Protein AF-A0A7J8LAP7-F1 (afdb_monomer_lite)

Structure (mmCIF, N/CA/C/O backbone):
data_AF-A0A7J8LAP7-F1
#
_entry.id   AF-A0A7J8LAP7-F1
#
loop_
_atom_site.group_PDB
_atom_site.id
_atom_site.type_symbol
_atom_site.label_atom_id
_atom_site.label_alt_id
_atom_site.label_comp_id
_atom_site.label_asym_id
_atom_site.label_entity_id
_atom_site.label_seq_id
_atom_site.pdbx_PDB_ins_code
_atom_site.Cartn_x
_atom_site.Cartn_y
_atom_site.Cartn_z
_atom_site.occupancy
_atom_site.B_iso_or_equiv
_atom_site.auth_seq_id
_atom_site.auth_comp_id
_atom_site.auth_asym_id
_atom_site.auth_atom_id
_atom_site.pdbx_PDB_model_num
ATOM 1 N N . MET A 1 1 ? -11.792 -23.190 8.910 1.00 47.38 1 MET A N 1
ATOM 2 C CA . MET A 1 1 ? -12.221 -22.166 7.937 1.00 47.38 1 MET A CA 1
ATOM 3 C C . MET A 1 1 ? -12.726 -20.986 8.737 1.00 47.38 1 MET A C 1
ATOM 5 O O . MET A 1 1 ? -13.308 -21.218 9.786 1.00 47.38 1 MET A O 1
ATOM 9 N N . VAL A 1 2 ? -12.415 -19.760 8.324 1.00 49.75 2 VAL A N 1
ATOM 10 C CA . VAL A 1 2 ? -13.028 -18.571 8.925 1.00 49.75 2 VAL A CA 1
ATOM 11 C C . VAL A 1 2 ? -14.316 -18.338 8.140 1.00 49.75 2 VAL A C 1
ATOM 13 O O . VAL A 1 2 ? -14.245 -18.096 6.939 1.00 49.75 2 VAL A O 1
ATOM 16 N N . ASP A 1 3 ? -15.471 -18.502 8.782 1.00 61.38 3 ASP A N 1
ATOM 17 C CA . ASP A 1 3 ? -16.779 -18.500 8.102 1.00 61.38 3 ASP A CA 1
ATOM 18 C C . ASP A 1 3 ? -17.207 -17.101 7.615 1.00 61.38 3 ASP A C 1
ATOM 20 O O . ASP A 1 3 ? -18.099 -16.970 6.779 1.00 61.38 3 ASP A O 1
ATOM 24 N N . SER A 1 4 ? -16.548 -16.045 8.101 1.00 79.56 4 SER A N 1
ATOM 25 C CA . SER A 1 4 ? -16.801 -14.655 7.724 1.00 79.56 4 SER A CA 1
ATOM 26 C C . SER A 1 4 ? -15.567 -13.782 7.958 1.00 79.56 4 SER A C 1
ATOM 28 O O . SER A 1 4 ? -14.742 -14.070 8.823 1.00 79.56 4 SER A O 1
ATOM 30 N N . PHE A 1 5 ? -15.442 -12.678 7.221 1.00 85.62 5 PHE A N 1
ATOM 31 C CA . PHE A 1 5 ? -14.396 -11.686 7.487 1.00 85.62 5 PHE A CA 1
ATOM 32 C C . PHE A 1 5 ? -14.530 -11.156 8.940 1.00 85.62 5 PHE A C 1
ATOM 34 O O . PHE A 1 5 ? -15.661 -10.980 9.400 1.00 85.62 5 PHE A O 1
ATOM 41 N N . PRO A 1 6 ? -13.428 -10.969 9.696 1.00 86.81 6 PRO A N 1
ATOM 42 C CA . PRO A 1 6 ? -13.476 -10.864 11.163 1.00 86.81 6 PRO A CA 1
ATOM 43 C C . PRO A 1 6 ? -14.084 -9.565 11.713 1.00 86.81 6 PRO A C 1
ATOM 45 O O . PRO A 1 6 ? -14.375 -9.494 12.906 1.00 86.81 6 PRO A O 1
ATOM 48 N N . TYR A 1 7 ? -14.284 -8.553 10.871 1.00 89.44 7 TYR A N 1
ATOM 49 C CA . TYR A 1 7 ? -14.905 -7.276 11.223 1.00 89.44 7 TYR A CA 1
ATOM 50 C C . TYR A 1 7 ? -15.597 -6.662 10.002 1.00 89.44 7 TYR A C 1
ATOM 52 O O . TYR A 1 7 ? -15.445 -7.137 8.876 1.00 89.44 7 TYR A O 1
ATOM 60 N N . GLU A 1 8 ? -16.367 -5.598 10.207 1.00 89.81 8 GLU A N 1
ATOM 61 C CA . GLU A 1 8 ? -16.953 -4.830 9.110 1.00 89.81 8 GLU A CA 1
ATOM 62 C C . GLU A 1 8 ? -16.098 -3.604 8.796 1.00 89.81 8 GLU A C 1
ATOM 64 O O . GLU A 1 8 ? -15.706 -2.864 9.694 1.00 89.81 8 GLU A O 1
ATOM 69 N N . VAL A 1 9 ? -15.839 -3.376 7.508 1.00 92.12 9 VAL A N 1
ATOM 70 C CA . VAL A 1 9 ? -15.217 -2.134 7.032 1.00 92.12 9 VAL A CA 1
ATOM 71 C C . VAL A 1 9 ? -16.252 -0.994 7.130 1.00 92.12 9 VAL A C 1
ATOM 73 O O . VAL A 1 9 ? -17.426 -1.232 6.787 1.00 92.12 9 VAL A O 1
ATOM 76 N N . PRO A 1 10 ? -15.853 0.215 7.586 1.00 92.56 10 PRO A N 1
ATOM 77 C CA . PRO A 1 10 ? -16.726 1.387 7.669 1.00 92.56 10 PRO A CA 1
ATOM 78 C C . PRO A 1 10 ? -17.479 1.674 6.368 1.00 92.56 10 PRO A C 1
ATOM 80 O O . PRO A 1 10 ? -16.960 1.440 5.277 1.00 92.56 10 PRO A O 1
ATOM 83 N N . GLU A 1 11 ? -18.709 2.182 6.484 1.00 91.12 11 GLU A N 1
ATOM 84 C CA . GLU A 1 11 ? -19.616 2.388 5.345 1.00 91.12 11 GLU A CA 1
ATOM 85 C C . GLU A 1 11 ? -19.013 3.282 4.253 1.00 91.12 11 GLU A C 1
ATOM 87 O O . GLU A 1 11 ? -19.144 2.975 3.069 1.00 91.12 11 GLU A O 1
ATOM 92 N N . GLU A 1 12 ? -18.261 4.303 4.659 1.00 91.06 12 GLU A N 1
ATOM 93 C CA . GLU A 1 12 ? -17.531 5.229 3.788 1.00 91.06 12 GLU A CA 1
ATOM 94 C C . GLU A 1 12 ? -16.509 4.556 2.852 1.00 91.06 12 GLU A C 1
ATOM 96 O O . GLU A 1 12 ? -16.262 5.074 1.765 1.00 91.06 12 GLU A O 1
ATOM 101 N N . TYR A 1 13 ? -15.977 3.378 3.206 1.00 92.44 13 TYR A N 1
ATOM 102 C CA . TYR A 1 13 ? -15.016 2.632 2.379 1.00 92.44 13 TYR A CA 1
ATOM 103 C C . TYR A 1 13 ? -15.616 1.376 1.732 1.00 92.44 13 TYR A C 1
ATOM 105 O O . TYR A 1 13 ? -14.929 0.672 0.995 1.00 92.44 13 TYR A O 1
ATOM 113 N N . ARG A 1 14 ? -16.900 1.063 1.962 1.00 88.75 14 ARG A N 1
ATOM 114 C CA . ARG A 1 14 ? -17.532 -0.160 1.418 1.00 88.75 14 ARG A CA 1
ATOM 115 C C . ARG A 1 14 ? -17.641 -0.174 -0.103 1.00 88.75 14 ARG A C 1
ATOM 117 O O . ARG A 1 14 ? -17.744 -1.252 -0.682 1.00 88.75 14 ARG A O 1
ATOM 124 N N . SER A 1 15 ? -17.668 1.000 -0.726 1.00 89.06 15 SER A N 1
ATOM 125 C CA . SER A 1 15 ? -17.705 1.165 -2.181 1.00 89.06 15 SER A CA 1
ATOM 126 C C . SER A 1 15 ? -16.324 1.069 -2.835 1.00 89.06 15 SER A C 1
ATOM 128 O O . SER A 1 15 ? -16.247 0.977 -4.059 1.00 89.06 15 SER A O 1
ATOM 130 N N . MET A 1 16 ? -15.244 1.082 -2.047 1.00 92.12 16 MET A N 1
ATOM 131 C CA . MET A 1 16 ? -13.879 0.920 -2.544 1.00 92.12 16 MET A CA 1
ATOM 132 C C . MET A 1 16 ? -13.558 -0.562 -2.801 1.00 92.12 16 MET A C 1
ATOM 134 O O . MET A 1 16 ? -14.227 -1.447 -2.258 1.00 92.12 16 MET A O 1
ATOM 138 N N . PRO A 1 17 ? -12.524 -0.873 -3.603 1.00 95.06 17 PRO A N 1
ATOM 139 C CA . PRO A 1 17 ? -12.005 -2.233 -3.688 1.00 95.06 17 PRO A CA 1
ATOM 140 C C . PRO A 1 17 ? -11.504 -2.716 -2.320 1.00 95.06 17 PRO A C 1
ATOM 142 O O . PRO A 1 17 ? -10.678 -2.061 -1.691 1.00 95.06 17 PRO A O 1
ATOM 145 N N . LEU A 1 18 ? -11.989 -3.876 -1.866 1.00 96.19 18 LEU A N 1
ATOM 146 C CA . LEU A 1 18 ? -11.629 -4.465 -0.571 1.00 96.19 18 LEU A CA 1
ATOM 147 C C . LEU A 1 18 ? -11.047 -5.864 -0.754 1.00 96.19 18 LEU A C 1
ATOM 149 O O . LEU A 1 18 ? -11.672 -6.722 -1.384 1.00 96.19 18 LEU A O 1
ATOM 153 N N . LEU A 1 19 ? -9.911 -6.139 -0.114 1.00 96.44 19 LEU A N 1
ATOM 154 C CA . LEU A 1 19 ? -9.371 -7.492 -0.018 1.00 96.44 19 LEU A CA 1
ATOM 155 C C . LEU A 1 19 ? -9.814 -8.141 1.297 1.00 96.44 19 LEU A C 1
ATOM 157 O O . LEU A 1 19 ? -9.228 -7.913 2.349 1.00 96.44 19 LEU A O 1
ATOM 161 N N . LYS A 1 20 ? -10.834 -9.002 1.245 1.00 94.44 20 LYS A N 1
ATOM 162 C CA . LYS A 1 20 ? -11.328 -9.740 2.421 1.00 94.44 20 LYS A CA 1
ATOM 163 C C . LYS A 1 20 ? -10.615 -11.080 2.607 1.00 94.44 20 LYS A C 1
ATOM 165 O O . LYS A 1 20 ? -11.219 -12.140 2.463 1.00 94.44 20 LYS A O 1
ATOM 170 N N . GLY A 1 21 ? -9.321 -11.035 2.904 1.00 94.31 21 GLY A N 1
ATOM 171 C CA . GLY A 1 21 ? -8.500 -12.227 3.104 1.00 94.31 21 GLY A CA 1
ATOM 172 C C . GLY A 1 21 ? -7.035 -11.965 2.790 1.00 94.31 21 GLY A C 1
ATOM 173 O O . GLY A 1 21 ? -6.534 -10.879 3.050 1.00 94.31 21 GLY A O 1
ATOM 174 N N . ARG A 1 22 ? -6.347 -12.954 2.216 1.00 95.31 22 ARG A N 1
ATOM 175 C CA . ARG A 1 22 ? -4.973 -12.798 1.724 1.00 95.31 22 ARG A CA 1
ATOM 176 C C . ARG A 1 22 ? -4.904 -13.071 0.236 1.00 95.31 22 ARG A C 1
ATOM 178 O O . ARG A 1 22 ? -5.601 -13.954 -0.258 1.00 95.31 22 ARG A O 1
ATOM 185 N N . ALA A 1 23 ? -4.033 -12.339 -0.440 1.00 95.75 23 ALA A N 1
ATOM 186 C CA . ALA A 1 23 ? -3.675 -12.570 -1.830 1.00 95.75 23 ALA A CA 1
ATOM 187 C C . ALA A 1 23 ? -2.153 -12.640 -1.953 1.00 95.75 23 ALA A C 1
ATOM 189 O O . ALA A 1 23 ? -1.435 -12.074 -1.131 1.00 95.75 23 ALA A O 1
ATOM 190 N N . ALA A 1 24 ? -1.673 -13.343 -2.971 1.00 96.19 24 ALA A N 1
ATOM 191 C CA . ALA A 1 24 ? -0.272 -13.334 -3.358 1.00 96.19 24 ALA A CA 1
ATOM 192 C C . ALA A 1 24 ? -0.173 -12.805 -4.787 1.00 96.19 24 ALA A C 1
ATOM 194 O O . ALA A 1 24 ? -1.017 -13.140 -5.622 1.00 96.19 24 ALA A O 1
ATOM 195 N N . VAL A 1 25 ? 0.832 -11.977 -5.050 1.00 96.06 25 VAL A N 1
ATOM 196 C CA . VAL A 1 25 ? 1.125 -11.451 -6.383 1.00 96.06 25 VAL A CA 1
ATOM 197 C C . VAL A 1 25 ? 2.605 -11.618 -6.699 1.00 96.06 25 VAL A C 1
ATOM 199 O O . VAL A 1 25 ? 3.455 -11.505 -5.816 1.00 96.06 25 VAL A O 1
ATOM 202 N N . ASP A 1 26 ? 2.897 -11.877 -7.969 1.00 96.44 26 ASP A N 1
ATOM 203 C CA . ASP A 1 26 ? 4.253 -11.907 -8.504 1.00 96.44 26 ASP A CA 1
ATOM 204 C C . ASP A 1 26 ? 4.552 -10.586 -9.207 1.00 96.44 26 ASP A C 1
ATOM 206 O O . ASP A 1 26 ? 3.930 -10.257 -10.217 1.00 96.44 26 ASP A O 1
ATOM 210 N N . MET A 1 27 ? 5.523 -9.836 -8.690 1.00 94.19 27 MET A N 1
ATOM 211 C CA . MET A 1 27 ? 6.031 -8.626 -9.329 1.00 94.19 27 MET A CA 1
ATOM 212 C C . MET A 1 27 ? 7.321 -8.955 -10.076 1.00 94.19 27 MET A C 1
ATOM 214 O O . MET A 1 27 ? 8.369 -9.201 -9.475 1.00 94.19 27 MET A O 1
ATOM 218 N N . LYS A 1 28 ? 7.240 -8.955 -11.405 1.00 95.12 28 LYS A N 1
ATOM 219 C CA . LYS A 1 28 ? 8.370 -9.215 -12.295 1.00 95.12 28 LYS A CA 1
ATOM 220 C C . LYS A 1 28 ? 9.060 -7.902 -12.650 1.00 95.12 28 LYS A C 1
ATOM 222 O O . LYS A 1 28 ? 8.447 -7.022 -13.245 1.00 95.12 28 LYS A O 1
ATOM 227 N N . VAL A 1 29 ? 10.337 -7.782 -12.310 1.00 93.12 29 VAL A N 1
ATOM 228 C CA . VAL A 1 29 ? 11.138 -6.576 -12.534 1.00 93.12 29 VAL A CA 1
ATOM 229 C C . VAL A 1 29 ? 12.271 -6.897 -13.490 1.00 93.12 29 VAL A C 1
ATOM 231 O O . VAL A 1 29 ? 13.090 -7.778 -13.228 1.00 93.12 29 VAL A O 1
ATOM 234 N N . LYS A 1 30 ? 12.341 -6.150 -14.593 1.00 93.44 30 LYS A N 1
ATOM 235 C CA . LYS A 1 30 ? 13.466 -6.210 -15.524 1.00 93.44 30 LYS A CA 1
ATOM 236 C C . LYS A 1 30 ? 14.615 -5.361 -14.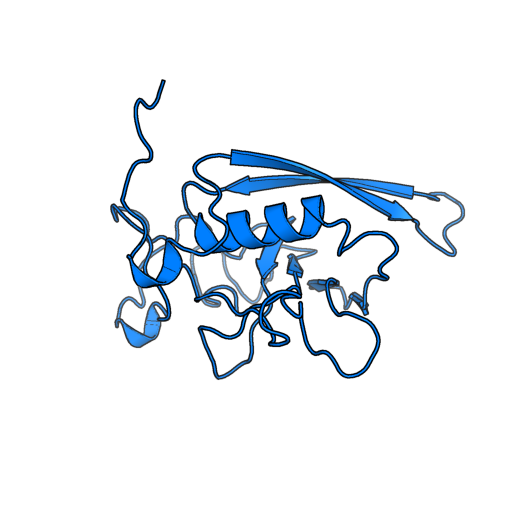993 1.00 93.44 30 LYS A C 1
ATOM 238 O O . LYS A 1 30 ? 14.436 -4.179 -14.708 1.00 93.44 30 LYS A O 1
ATOM 243 N N . VAL A 1 31 ? 15.800 -5.949 -14.908 1.00 90.62 31 VAL A N 1
ATOM 244 C CA . VAL A 1 31 ? 17.009 -5.270 -14.444 1.00 90.62 31 VAL A CA 1
ATOM 245 C C . VAL A 1 31 ? 17.805 -4.816 -15.664 1.00 90.62 31 VAL A C 1
ATOM 247 O O . VAL A 1 31 ? 18.143 -5.615 -16.537 1.00 90.62 31 VAL A O 1
ATOM 250 N N . LYS A 1 32 ? 18.070 -3.511 -15.755 1.00 87.94 32 LYS A N 1
ATOM 251 C CA . LYS A 1 32 ? 18.950 -2.936 -16.782 1.00 87.94 32 LYS A CA 1
ATOM 252 C C . LYS A 1 32 ? 20.396 -2.944 -16.267 1.00 87.94 32 LYS A C 1
ATOM 254 O O . LYS A 1 32 ? 20.627 -2.863 -15.064 1.00 87.94 32 LYS A O 1
ATOM 259 N N . ASP A 1 33 ? 21.351 -3.055 -17.187 1.00 86.88 33 ASP A N 1
ATOM 260 C CA . ASP A 1 33 ? 22.788 -2.863 -16.932 1.00 86.88 33 ASP A CA 1
ATOM 261 C C . ASP A 1 33 ? 23.415 -3.772 -15.856 1.00 86.88 33 ASP A C 1
ATOM 263 O O . ASP A 1 33 ? 24.385 -3.401 -15.194 1.00 86.88 33 ASP A O 1
ATOM 267 N N . ASN A 1 34 ? 22.906 -5.000 -15.705 1.00 87.44 34 ASN A N 1
ATOM 268 C CA . ASN A 1 34 ? 23.491 -6.010 -14.825 1.00 87.44 34 ASN A CA 1
ATOM 269 C C . ASN A 1 34 ? 23.887 -7.267 -15.627 1.00 87.44 34 ASN A C 1
ATOM 271 O O . ASN A 1 34 ? 23.017 -7.924 -16.195 1.00 87.44 34 ASN A O 1
ATOM 275 N N . PRO A 1 35 ? 25.182 -7.641 -15.670 1.00 87.31 35 PRO A N 1
ATOM 276 C CA . PRO A 1 35 ? 25.655 -8.768 -16.477 1.00 87.31 35 PRO A CA 1
ATOM 277 C C . PRO A 1 35 ? 25.232 -10.141 -15.933 1.00 87.31 35 PRO A C 1
ATOM 279 O O . PRO A 1 35 ? 25.372 -11.137 -16.635 1.00 87.31 35 PRO A O 1
ATOM 282 N N . ASN A 1 36 ? 24.756 -10.207 -14.686 1.00 90.88 36 ASN A N 1
ATOM 283 C CA . ASN A 1 36 ? 24.444 -11.456 -13.992 1.00 90.88 36 ASN A CA 1
ATOM 284 C C . ASN A 1 36 ? 22.944 -11.641 -13.725 1.00 90.88 36 ASN A C 1
ATOM 286 O O . ASN A 1 36 ? 22.537 -12.717 -13.291 1.00 90.88 36 ASN A O 1
ATOM 290 N N . LEU A 1 37 ? 22.134 -10.598 -13.920 1.00 88.31 37 LEU A N 1
ATOM 291 C CA . LEU A 1 37 ? 20.716 -10.601 -13.581 1.00 88.31 37 LEU A CA 1
ATOM 292 C C . LEU A 1 37 ? 19.944 -9.747 -14.585 1.00 88.31 37 LEU A C 1
ATOM 294 O O . LEU A 1 37 ? 20.074 -8.530 -14.585 1.00 88.31 37 LEU A O 1
ATOM 298 N N . GLU A 1 38 ? 19.125 -10.384 -15.414 1.00 90.00 38 GLU A N 1
ATOM 299 C CA . GLU A 1 38 ? 18.274 -9.689 -16.392 1.00 90.00 38 GLU A CA 1
ATOM 300 C C . GLU A 1 38 ? 16.871 -9.410 -15.838 1.00 90.00 38 GLU A C 1
ATOM 302 O O . GLU A 1 38 ? 16.201 -8.455 -16.234 1.00 90.00 38 GLU A O 1
ATOM 307 N N . GLU A 1 39 ? 16.414 -10.248 -14.908 1.00 91.94 39 GLU A N 1
ATOM 308 C CA . GLU A 1 39 ? 15.064 -10.214 -14.366 1.00 91.94 39 GLU A CA 1
ATOM 309 C C . GLU A 1 39 ? 15.033 -10.779 -12.944 1.00 91.94 39 GLU A C 1
ATOM 311 O O . GLU A 1 39 ? 15.759 -11.718 -12.617 1.00 91.94 39 GLU A O 1
ATOM 316 N N . CYS A 1 40 ? 14.165 -10.218 -12.108 1.00 90.94 40 CYS A N 1
ATOM 317 C CA . CYS A 1 40 ? 13.867 -10.696 -10.765 1.00 90.94 40 CYS A CA 1
ATOM 318 C C . CYS A 1 40 ? 12.349 -10.816 -10.584 1.00 90.94 40 CYS A C 1
ATOM 320 O O . CYS A 1 40 ? 11.596 -9.998 -11.113 1.00 90.94 40 CYS A O 1
ATOM 322 N N . VAL A 1 41 ? 11.897 -11.812 -9.821 1.00 93.06 41 VAL A N 1
ATOM 323 C CA . VAL A 1 41 ? 10.488 -11.960 -9.433 1.00 93.06 41 VAL A CA 1
ATOM 324 C C . VAL A 1 41 ? 10.384 -11.808 -7.922 1.00 93.06 41 VAL A C 1
ATOM 326 O O . VAL A 1 41 ? 10.981 -12.580 -7.172 1.00 93.06 41 VAL A O 1
ATOM 329 N N . PHE A 1 42 ? 9.617 -10.815 -7.483 1.00 90.81 42 PHE A N 1
ATOM 330 C CA . PHE A 1 42 ? 9.279 -10.608 -6.082 1.00 90.81 42 PHE A CA 1
ATOM 331 C C . PHE A 1 42 ? 7.918 -11.236 -5.794 1.00 90.81 42 PHE A C 1
ATOM 333 O O . PHE A 1 42 ? 6.921 -10.868 -6.413 1.00 90.81 42 PHE A O 1
ATOM 340 N N . HIS A 1 43 ? 7.880 -12.158 -4.834 1.00 93.69 43 HIS A N 1
ATOM 341 C CA . HIS A 1 43 ? 6.637 -12.755 -4.359 1.00 93.69 43 HIS A CA 1
ATOM 342 C C . HIS A 1 43 ? 6.098 -11.924 -3.191 1.00 93.69 43 HIS A C 1
ATOM 344 O O . HIS A 1 43 ? 6.726 -11.861 -2.133 1.00 93.69 43 HIS A O 1
ATOM 350 N N . ILE A 1 44 ? 4.957 -11.266 -3.384 1.00 93.50 44 ILE A N 1
ATOM 351 C CA . ILE A 1 44 ? 4.383 -10.320 -2.422 1.00 93.50 44 ILE A CA 1
ATOM 352 C C . ILE A 1 44 ? 3.099 -10.914 -1.853 1.00 93.50 44 ILE A C 1
ATOM 354 O O . ILE A 1 44 ? 2.190 -11.282 -2.596 1.00 93.50 44 ILE A O 1
ATOM 358 N N . VAL A 1 45 ? 3.007 -10.980 -0.524 1.00 94.50 45 VAL A N 1
ATOM 359 C CA . VAL A 1 45 ? 1.795 -11.409 0.183 1.00 94.50 45 VAL A CA 1
ATOM 360 C C . VAL A 1 45 ? 1.073 -10.185 0.728 1.00 94.50 45 VAL A C 1
ATOM 362 O O . VAL A 1 45 ? 1.635 -9.404 1.490 1.00 94.50 45 VAL A O 1
ATOM 365 N N . LEU A 1 46 ? -0.193 -10.041 0.353 1.00 95.25 46 LEU A N 1
ATOM 366 C CA . LEU A 1 46 ? -1.060 -8.932 0.728 1.00 95.25 46 LEU A CA 1
ATOM 367 C C . LEU A 1 46 ? -1.987 -9.374 1.860 1.00 95.25 46 LEU A C 1
ATOM 369 O O . LEU A 1 46 ? -2.744 -10.339 1.704 1.00 95.25 46 LEU A O 1
ATOM 373 N N . ASP A 1 47 ? -1.931 -8.675 2.997 1.00 94.31 47 ASP A N 1
ATOM 374 C CA . ASP A 1 47 ? -2.693 -9.030 4.197 1.00 94.31 47 ASP A CA 1
ATOM 375 C C . ASP A 1 47 ? -3.955 -8.187 4.380 1.00 94.31 47 ASP A C 1
ATOM 377 O O . ASP A 1 47 ? -4.035 -7.288 5.219 1.00 94.31 47 ASP A O 1
ATOM 381 N N . GLY A 1 48 ? -4.987 -8.533 3.618 1.00 95.06 48 GLY A N 1
ATOM 382 C CA . GLY A 1 48 ? -6.298 -7.905 3.714 1.00 95.06 48 GLY A CA 1
ATOM 383 C C . GLY A 1 48 ? -7.024 -8.154 5.039 1.00 95.06 48 GLY A C 1
ATOM 384 O O . GLY A 1 48 ? -8.011 -7.488 5.299 1.00 95.06 48 GLY A O 1
ATOM 385 N N . TYR A 1 49 ? -6.562 -9.051 5.922 1.00 93.62 49 TYR A N 1
ATOM 386 C CA . TYR A 1 49 ? -7.132 -9.154 7.276 1.00 93.62 49 TYR A CA 1
ATOM 387 C C . TYR A 1 49 ? -6.755 -7.979 8.174 1.00 93.62 49 TYR A C 1
ATOM 389 O O . TYR A 1 49 ? -7.509 -7.655 9.087 1.00 93.62 49 TYR A O 1
ATOM 397 N N . ASN A 1 50 ? -5.598 -7.368 7.943 1.00 93.31 50 ASN A N 1
ATOM 398 C CA . ASN A 1 50 ? -5.104 -6.248 8.739 1.00 93.31 50 ASN A CA 1
ATOM 399 C C . ASN A 1 50 ? -5.205 -4.922 7.972 1.00 93.31 50 ASN A C 1
ATOM 401 O O . ASN A 1 50 ? -5.322 -3.881 8.609 1.00 93.31 50 ASN A O 1
ATOM 405 N N . ALA A 1 51 ? -5.195 -4.971 6.635 1.00 95.00 51 ALA A N 1
ATOM 406 C CA . ALA A 1 51 ? -5.300 -3.799 5.773 1.00 95.00 51 ALA A CA 1
ATOM 407 C C . ALA A 1 51 ? -6.232 -4.032 4.553 1.00 95.00 51 ALA A C 1
ATOM 409 O O . ALA A 1 51 ? -5.760 -4.073 3.411 1.00 95.00 51 ALA A O 1
ATOM 410 N N . PRO A 1 52 ? -7.543 -4.276 4.752 1.00 96.50 52 PRO A N 1
ATOM 411 C CA . PRO A 1 52 ? -8.472 -4.635 3.676 1.00 96.50 52 PRO A CA 1
ATOM 412 C C . PRO A 1 52 ? -8.644 -3.558 2.606 1.00 96.50 52 PRO A C 1
ATOM 414 O O . PRO A 1 52 ? -8.780 -3.919 1.434 1.00 96.50 52 PRO A O 1
ATOM 417 N N . VAL A 1 53 ? -8.660 -2.272 2.975 1.00 96.94 53 VAL A N 1
ATOM 418 C CA . VAL A 1 53 ? -8.831 -1.174 2.007 1.00 96.94 53 VAL A CA 1
ATOM 419 C C . VAL A 1 53 ? -7.541 -0.980 1.218 1.00 96.94 53 VAL A C 1
ATOM 421 O O . VAL A 1 53 ? -7.557 -0.934 -0.011 1.00 96.94 53 VAL A O 1
ATOM 424 N N . THR A 1 54 ? -6.406 -0.959 1.915 1.00 96.69 54 THR A N 1
ATOM 425 C CA . THR A 1 54 ? -5.089 -0.750 1.301 1.00 96.69 54 THR A CA 1
ATOM 426 C C . THR A 1 54 ? -4.713 -1.898 0.369 1.00 96.69 54 THR A C 1
ATOM 428 O O . THR A 1 54 ? -4.363 -1.684 -0.793 1.00 96.69 54 THR A 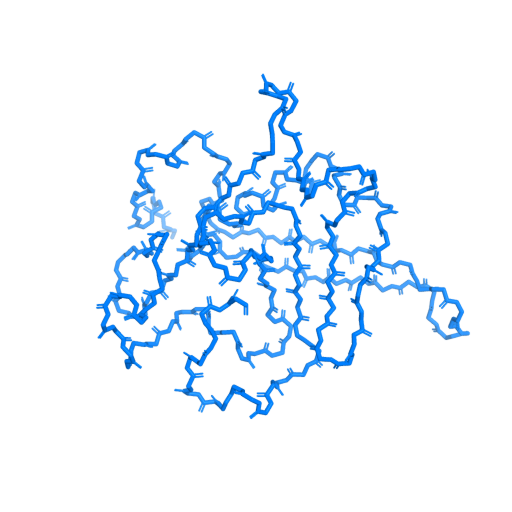O 1
ATOM 431 N N . ALA A 1 55 ? -4.848 -3.139 0.842 1.00 96.62 55 ALA A N 1
ATOM 432 C CA . ALA A 1 55 ? -4.571 -4.314 0.028 1.00 96.62 55 ALA A CA 1
ATOM 433 C C . ALA A 1 55 ? -5.590 -4.471 -1.112 1.00 96.62 55 ALA A C 1
ATOM 435 O O . ALA A 1 55 ? -5.216 -4.875 -2.210 1.00 96.62 55 ALA A O 1
ATOM 436 N N . GLY A 1 56 ? -6.860 -4.125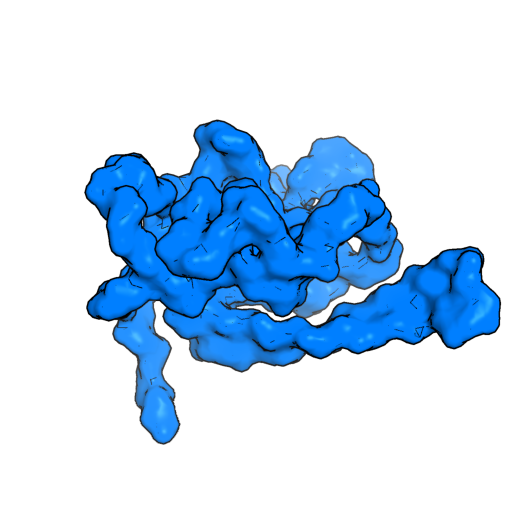 -0.877 1.00 97.25 56 GLY A N 1
ATOM 437 C CA . GLY A 1 56 ? -7.899 -4.127 -1.908 1.00 97.25 56 GLY A CA 1
ATOM 438 C C . GLY A 1 56 ? -7.588 -3.169 -3.053 1.00 97.25 56 GLY A C 1
ATOM 439 O O . GLY A 1 56 ? -7.663 -3.567 -4.215 1.00 97.25 56 GLY A O 1
ATOM 440 N N . ASN A 1 57 ? -7.172 -1.945 -2.727 1.00 97.50 57 ASN A N 1
ATOM 441 C CA . ASN A 1 57 ? -6.752 -0.951 -3.709 1.00 97.50 57 ASN A CA 1
ATOM 442 C C . ASN A 1 57 ? -5.571 -1.447 -4.553 1.00 97.50 57 ASN A C 1
ATOM 444 O O . ASN A 1 57 ? -5.649 -1.432 -5.778 1.00 97.50 57 ASN A O 1
ATOM 448 N N . PHE A 1 58 ? -4.516 -1.962 -3.917 1.00 97.31 58 PHE A N 1
ATOM 449 C CA . PHE A 1 58 ? -3.356 -2.476 -4.645 1.00 97.31 58 PHE A CA 1
ATOM 450 C C . PHE A 1 58 ? -3.719 -3.643 -5.579 1.00 97.31 58 PHE A C 1
ATOM 452 O O . PHE A 1 58 ? -3.318 -3.645 -6.740 1.00 97.31 58 PHE A O 1
ATOM 459 N N . VAL A 1 59 ? -4.533 -4.606 -5.120 1.00 97.56 59 VAL A N 1
ATOM 460 C CA . VAL A 1 59 ? -4.997 -5.721 -5.969 1.00 97.56 59 VAL A CA 1
ATOM 461 C C . VAL A 1 59 ? -5.831 -5.228 -7.153 1.00 97.56 59 VAL A C 1
ATOM 463 O O . VAL A 1 59 ? -5.636 -5.724 -8.260 1.00 97.56 59 VAL A O 1
ATOM 466 N N . ASP A 1 60 ? -6.736 -4.265 -6.955 1.00 97.31 60 ASP A N 1
ATOM 467 C CA . ASP A 1 60 ? -7.533 -3.689 -8.051 1.00 97.31 60 ASP A CA 1
ATOM 468 C C . ASP A 1 60 ? -6.634 -3.017 -9.099 1.00 97.31 60 ASP A C 1
ATOM 470 O O . ASP A 1 60 ? -6.819 -3.238 -10.294 1.00 97.31 60 ASP A O 1
ATOM 474 N N . LEU A 1 61 ? -5.610 -2.271 -8.674 1.00 97.06 61 LEU A N 1
ATOM 475 C CA . LEU A 1 61 ? -4.645 -1.653 -9.589 1.00 97.06 61 LEU A CA 1
ATOM 476 C C . LEU A 1 61 ? -3.801 -2.691 -10.342 1.00 97.06 61 LEU A C 1
ATOM 478 O O . LEU A 1 61 ? -3.606 -2.559 -11.552 1.00 97.06 61 LEU A O 1
ATOM 482 N N . VAL A 1 62 ? -3.371 -3.765 -9.671 1.00 96.75 62 VAL A N 1
ATOM 483 C CA . VAL A 1 62 ? -2.694 -4.902 -10.320 1.00 96.75 62 VAL A CA 1
ATOM 484 C C . VAL A 1 62 ? -3.602 -5.555 -11.367 1.00 96.75 62 VAL A C 1
ATOM 486 O O . VAL A 1 62 ? -3.176 -5.780 -12.495 1.00 96.75 62 VAL A O 1
ATOM 489 N N . GLN A 1 63 ? -4.874 -5.810 -11.045 1.00 96.19 63 GLN A N 1
ATOM 490 C CA . GLN A 1 63 ? -5.838 -6.404 -11.985 1.00 96.19 63 GLN A CA 1
ATOM 491 C C . GLN A 1 63 ? -6.141 -5.509 -13.193 1.00 96.19 63 GLN A C 1
ATOM 493 O O . GLN A 1 63 ? -6.535 -6.005 -14.247 1.00 96.19 63 GLN A O 1
ATOM 498 N N . ARG A 1 64 ? -5.951 -4.194 -13.054 1.00 95.56 64 ARG A N 1
ATOM 499 C CA . ARG A 1 64 ? -6.075 -3.211 -14.138 1.00 95.56 64 ARG A CA 1
ATOM 500 C C . ARG A 1 64 ? -4.806 -3.059 -14.973 1.00 95.56 64 ARG A C 1
ATOM 502 O O . ARG A 1 64 ? -4.803 -2.210 -15.859 1.00 95.56 64 ARG A O 1
ATOM 509 N N . HIS A 1 65 ? -3.755 -3.836 -14.702 1.00 95.19 65 HIS A N 1
ATOM 510 C CA . HIS A 1 65 ? -2.444 -3.699 -15.343 1.00 95.19 65 HIS A CA 1
ATOM 511 C C . HIS A 1 65 ? -1.802 -2.318 -15.124 1.00 95.19 65 HIS A C 1
ATOM 513 O O . HIS A 1 65 ? -1.001 -1.868 -15.936 1.00 95.19 65 HIS A O 1
ATOM 519 N N . PHE A 1 66 ? -2.152 -1.623 -14.034 1.00 95.56 66 PHE A N 1
ATOM 520 C CA . PHE A 1 66 ? -1.694 -0.250 -13.795 1.00 95.56 66 PHE A CA 1
ATOM 521 C C . PHE A 1 66 ? -0.173 -0.152 -13.608 1.00 95.56 66 PHE A C 1
ATOM 523 O O . PHE A 1 66 ? 0.446 0.816 -14.036 1.00 95.56 66 PHE A O 1
ATOM 530 N N . TYR A 1 67 ? 0.429 -1.158 -12.971 1.00 95.81 67 TYR A N 1
ATOM 531 C CA . TYR A 1 67 ? 1.865 -1.195 -12.686 1.00 95.81 67 TYR A CA 1
ATOM 532 C C . TYR A 1 67 ? 2.701 -1.788 -13.832 1.00 95.81 67 TYR A C 1
ATOM 534 O O . TYR A 1 67 ? 3.931 -1.756 -13.778 1.00 95.81 67 TYR A O 1
ATOM 542 N N . ASP A 1 68 ? 2.062 -2.348 -14.862 1.00 94.88 68 ASP A N 1
ATOM 543 C CA . ASP A 1 68 ? 2.759 -3.080 -15.916 1.00 94.88 68 ASP A CA 1
ATOM 544 C C . ASP A 1 68 ? 3.597 -2.122 -16.775 1.00 94.88 68 ASP A C 1
ATOM 546 O O . ASP A 1 68 ? 3.100 -1.147 -17.333 1.00 94.88 68 ASP A O 1
ATOM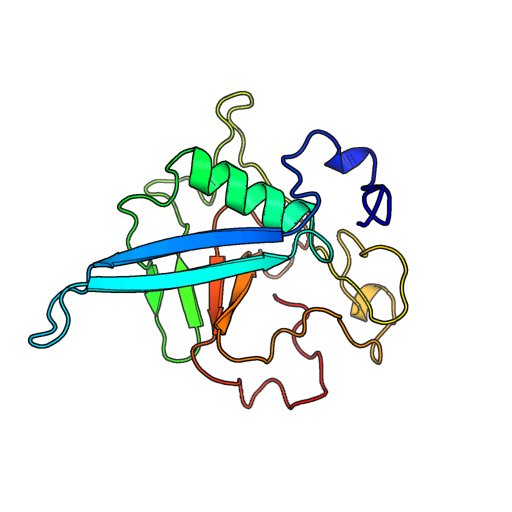 550 N N . GLY A 1 69 ? 4.894 -2.418 -16.904 1.00 92.50 69 GLY A N 1
ATOM 551 C CA . GLY A 1 69 ? 5.831 -1.601 -17.685 1.00 92.50 69 GLY A CA 1
ATOM 552 C C . GLY A 1 69 ? 6.307 -0.324 -16.988 1.00 92.50 69 GLY A C 1
ATOM 553 O O . GLY A 1 69 ? 7.097 0.411 -17.577 1.00 92.50 69 GLY A O 1
ATOM 554 N N . MET A 1 70 ? 5.877 -0.080 -15.749 1.00 93.75 70 MET A N 1
ATOM 555 C CA . MET A 1 70 ? 6.312 1.069 -14.965 1.00 93.75 70 MET A CA 1
ATOM 556 C C . MET A 1 70 ? 7.769 0.917 -14.506 1.00 93.75 70 MET A C 1
ATOM 558 O O . MET A 1 70 ? 8.216 -0.172 -14.137 1.00 93.75 70 MET A O 1
ATOM 562 N N . GLU A 1 71 ? 8.521 2.018 -14.524 1.00 91.94 71 GLU A N 1
ATOM 563 C CA . GLU A 1 71 ? 9.866 2.046 -13.952 1.00 91.94 71 GLU A CA 1
ATOM 564 C C . GLU A 1 71 ? 9.812 2.135 -12.419 1.00 91.94 71 GLU A C 1
ATOM 566 O O . GLU A 1 71 ? 8.809 2.517 -11.822 1.00 91.94 71 GLU A O 1
ATOM 571 N N . ILE A 1 72 ? 10.909 1.777 -11.759 1.00 90.81 72 ILE A N 1
ATOM 572 C CA . ILE A 1 72 ? 11.099 2.091 -10.342 1.00 90.81 72 ILE A CA 1
ATOM 573 C C . ILE A 1 72 ? 11.601 3.534 -10.272 1.00 90.81 72 ILE A C 1
ATOM 575 O O . ILE A 1 72 ? 12.709 3.816 -10.726 1.00 90.81 72 ILE A O 1
ATOM 579 N N . GLN A 1 73 ? 10.796 4.441 -9.718 1.00 89.44 73 GLN A N 1
ATOM 580 C CA . GLN A 1 73 ? 11.081 5.879 -9.717 1.00 89.44 73 GLN A CA 1
ATOM 581 C C . GLN A 1 73 ? 12.115 6.289 -8.660 1.00 89.44 73 GLN A C 1
ATOM 583 O O . GLN A 1 73 ? 12.797 7.298 -8.829 1.00 89.44 73 GLN A O 1
ATOM 588 N N . ARG A 1 74 ? 12.259 5.523 -7.571 1.00 87.56 74 ARG A N 1
ATOM 58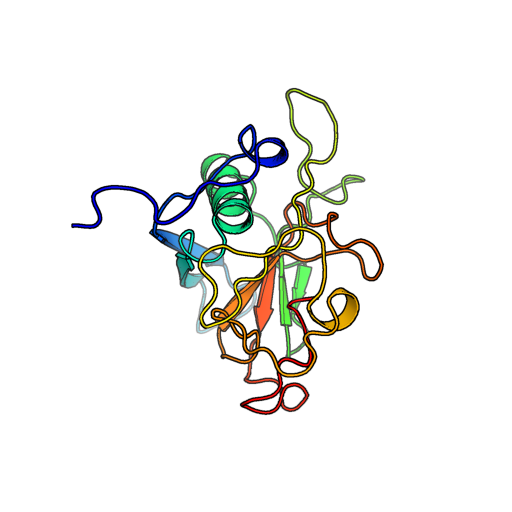9 C CA . ARG A 1 74 ? 13.200 5.844 -6.489 1.00 87.56 74 ARG A CA 1
ATOM 590 C C . ARG A 1 74 ? 13.806 4.585 -5.883 1.00 87.56 74 ARG A C 1
ATOM 592 O O . ARG A 1 74 ? 13.087 3.633 -5.584 1.00 87.56 74 ARG A O 1
ATOM 599 N N . ALA A 1 75 ? 15.122 4.598 -5.673 1.00 85.94 75 ALA A N 1
ATOM 600 C CA . ALA A 1 75 ? 15.874 3.502 -5.068 1.00 85.94 75 ALA A CA 1
ATOM 601 C C . ALA A 1 75 ? 17.118 4.048 -4.343 1.00 85.94 75 ALA A C 1
ATOM 603 O O . ALA A 1 75 ? 18.222 4.050 -4.885 1.00 85.94 75 ALA A O 1
ATOM 604 N N . ASP A 1 76 ? 16.946 4.491 -3.095 1.00 77.88 76 ASP A N 1
ATOM 605 C CA . ASP A 1 76 ? 17.964 5.283 -2.377 1.00 77.88 76 ASP A CA 1
ATOM 606 C C . ASP A 1 76 ? 18.668 4.479 -1.265 1.00 77.88 76 ASP A C 1
ATOM 608 O O . ASP A 1 76 ? 19.022 5.002 -0.210 1.00 77.88 76 ASP A O 1
ATOM 612 N N . GLY A 1 77 ? 18.828 3.166 -1.455 1.00 72.12 77 GLY A N 1
ATOM 613 C CA . GLY A 1 77 ? 19.501 2.254 -0.515 1.00 72.12 77 GLY A CA 1
ATOM 614 C C . GLY A 1 77 ? 18.692 1.875 0.735 1.00 72.12 77 GLY A C 1
ATOM 615 O O . GLY A 1 77 ? 18.902 0.795 1.282 1.00 72.12 77 GLY A O 1
ATOM 616 N N . PHE A 1 78 ? 17.732 2.706 1.147 1.00 73.31 78 PHE A N 1
ATOM 617 C CA . PHE A 1 78 ? 16.802 2.418 2.248 1.00 73.31 78 PHE A CA 1
ATOM 618 C C . PHE A 1 78 ? 15.413 2.031 1.759 1.00 73.31 78 PHE A C 1
ATOM 620 O O . PHE A 1 78 ? 14.805 1.111 2.303 1.00 73.31 78 PHE A O 1
ATOM 627 N N . VAL A 1 79 ? 14.934 2.714 0.720 1.00 83.12 79 VAL A N 1
ATOM 628 C CA . VAL A 1 79 ? 13.592 2.548 0.177 1.00 83.12 79 VAL A CA 1
ATOM 629 C C . VAL A 1 79 ? 13.658 2.315 -1.322 1.00 83.12 79 VAL A C 1
ATOM 631 O O . VAL A 1 79 ? 14.484 2.919 -2.013 1.00 83.12 79 VAL A O 1
ATOM 634 N N . VAL A 1 80 ? 12.773 1.455 -1.810 1.00 88.81 80 VAL A N 1
ATOM 635 C CA . VAL A 1 80 ? 12.421 1.367 -3.224 1.00 88.81 80 VAL A CA 1
ATOM 636 C C . VAL A 1 80 ? 10.963 1.753 -3.357 1.00 88.81 80 VAL A C 1
ATOM 638 O O . VAL A 1 80 ? 10.138 1.240 -2.607 1.00 88.81 80 VAL A O 1
ATOM 641 N N . GLN A 1 81 ? 10.657 2.653 -4.284 1.00 91.88 81 GLN A N 1
ATOM 642 C CA . GLN A 1 81 ? 9.307 3.162 -4.502 1.00 91.88 81 GLN A CA 1
ATOM 643 C C . GLN A 1 81 ? 8.949 3.119 -5.984 1.00 91.88 81 GLN A C 1
ATOM 645 O O . GLN A 1 81 ? 9.770 3.438 -6.850 1.00 91.88 81 GLN A O 1
ATOM 650 N N . THR A 1 82 ? 7.710 2.711 -6.249 1.00 93.19 82 THR A N 1
ATOM 651 C CA . THR A 1 82 ? 7.102 2.721 -7.576 1.00 93.19 82 THR A CA 1
ATOM 652 C C . THR A 1 82 ? 5.613 3.063 -7.516 1.00 93.19 82 THR A C 1
ATOM 654 O O . THR A 1 82 ? 5.081 3.309 -6.438 1.00 93.19 82 THR A O 1
ATOM 657 N N . GLY A 1 83 ? 4.918 3.085 -8.652 1.00 92.31 83 GLY A N 1
ATOM 658 C CA . GLY A 1 83 ? 3.479 3.353 -8.729 1.00 92.31 83 GLY A CA 1
ATOM 659 C C . GLY A 1 83 ? 3.110 4.792 -9.088 1.00 92.31 83 GLY A C 1
ATOM 660 O O . GLY A 1 83 ? 1.942 5.155 -8.942 1.00 92.31 83 GLY A O 1
ATOM 661 N N . ASP A 1 84 ? 4.078 5.601 -9.520 1.00 92.12 84 ASP A N 1
ATOM 662 C CA . ASP A 1 84 ? 3.866 6.980 -9.968 1.00 92.12 84 ASP A CA 1
ATOM 663 C C . ASP A 1 84 ? 3.600 7.011 -11.488 1.00 92.12 84 ASP A C 1
ATOM 665 O O . ASP A 1 84 ? 4.478 6.604 -12.261 1.00 92.12 84 ASP A O 1
ATOM 669 N N . PRO A 1 85 ? 2.390 7.385 -11.945 1.00 88.69 85 PRO A N 1
ATOM 670 C CA . PRO A 1 85 ? 2.054 7.369 -13.365 1.00 88.69 85 PRO A CA 1
ATOM 671 C C . PRO A 1 85 ? 2.758 8.489 -14.140 1.00 88.69 85 PRO A C 1
ATOM 673 O O . PRO A 1 85 ? 3.039 9.562 -13.620 1.00 88.69 85 PRO A O 1
ATOM 676 N N . GLU A 1 86 ? 3.000 8.269 -15.433 1.00 80.81 86 GLU A N 1
ATOM 677 C CA . GLU A 1 86 ? 3.538 9.324 -16.293 1.00 80.81 86 GLU A CA 1
ATOM 678 C C . GLU A 1 86 ? 2.534 10.477 -16.480 1.00 80.81 86 GLU A C 1
ATOM 680 O O . GLU A 1 86 ? 1.333 10.267 -16.670 1.00 80.81 86 GLU A O 1
ATOM 685 N N . GLY A 1 87 ? 3.046 11.710 -16.524 1.00 82.00 87 GLY A N 1
ATOM 686 C CA . GLY A 1 87 ? 2.261 12.913 -16.804 1.00 82.00 87 GLY A CA 1
ATOM 687 C C . GLY A 1 87 ? 1.936 13.733 -15.549 1.00 82.00 87 GLY A C 1
ATOM 688 O O . GLY A 1 87 ? 2.679 13.680 -14.578 1.00 82.00 87 GLY A O 1
ATOM 689 N N . PRO A 1 88 ? 0.872 14.560 -15.574 1.00 80.75 88 PRO A N 1
ATOM 690 C CA . PRO A 1 88 ? 0.520 15.443 -14.457 1.00 80.75 88 PRO A CA 1
ATOM 691 C C . PRO A 1 88 ? -0.273 14.742 -13.343 1.00 80.75 88 PRO A C 1
ATOM 693 O O . PRO A 1 88 ? -0.706 15.403 -12.403 1.00 80.75 88 PRO A O 1
ATOM 696 N N . ALA A 1 89 ? -0.561 13.448 -13.484 1.00 83.12 89 ALA A N 1
ATOM 697 C CA . ALA A 1 89 ? -1.297 12.702 -12.478 1.00 83.12 89 ALA A CA 1
ATOM 698 C C . ALA A 1 89 ? -0.348 12.309 -11.343 1.00 83.12 89 ALA A C 1
ATOM 700 O O . ALA A 1 89 ? 0.676 11.693 -11.591 1.00 83.12 89 ALA A O 1
ATOM 701 N N . GLU A 1 90 ? -0.719 12.613 -10.103 1.00 82.06 90 GLU A N 1
ATOM 702 C CA . GLU A 1 90 ? 0.068 12.256 -8.908 1.00 82.06 90 GLU A CA 1
ATOM 703 C C . GLU A 1 90 ? -0.377 10.906 -8.302 1.00 82.06 90 GLU A C 1
ATOM 705 O O . GLU A 1 90 ? 0.002 10.527 -7.195 1.00 82.06 90 GLU A O 1
ATOM 710 N N . GLY A 1 91 ? -1.222 10.160 -9.021 1.00 90.50 91 GLY A N 1
ATOM 711 C CA . GLY A 1 91 ? -1.784 8.889 -8.578 1.00 90.50 91 GLY A CA 1
ATOM 712 C C . GLY A 1 91 ? -2.765 8.289 -9.584 1.00 90.50 91 GLY A C 1
ATOM 713 O O . GLY A 1 91 ? -2.937 8.788 -10.698 1.00 90.50 91 GLY A O 1
ATOM 714 N N . PHE A 1 92 ? -3.451 7.215 -9.192 1.00 93.25 92 PHE A N 1
ATOM 715 C CA . PHE A 1 92 ? -4.448 6.573 -10.044 1.00 93.25 92 PHE A CA 1
ATOM 716 C C . PHE A 1 92 ? -5.683 7.462 -10.218 1.00 93.25 92 PHE A C 1
ATOM 718 O O . PHE A 1 92 ? -6.374 7.790 -9.250 1.00 93.25 92 PHE A O 1
ATOM 725 N N . ILE A 1 93 ? -6.000 7.796 -11.470 1.00 93.00 93 ILE A N 1
ATOM 726 C CA . ILE A 1 93 ? -7.232 8.496 -11.837 1.00 93.00 93 ILE A CA 1
ATOM 727 C C . ILE A 1 93 ? -8.329 7.469 -12.102 1.00 93.00 93 ILE A C 1
ATOM 729 O O . ILE A 1 93 ? -8.207 6.626 -12.992 1.00 93.00 93 ILE A O 1
ATOM 733 N N . ASP A 1 94 ? -9.422 7.549 -11.347 1.00 88.69 94 ASP A N 1
ATOM 734 C CA . ASP A 1 94 ? -10.559 6.661 -11.546 1.00 88.69 94 ASP A CA 1
ATOM 735 C C . ASP A 1 94 ? -11.298 7.039 -12.844 1.00 88.69 94 ASP A C 1
ATOM 737 O O . ASP A 1 94 ? -11.833 8.148 -12.940 1.00 88.69 94 ASP A O 1
ATOM 741 N N . PRO A 1 95 ? -11.394 6.133 -13.836 1.00 87.25 95 PRO A N 1
ATOM 742 C CA . PRO A 1 95 ? -12.003 6.439 -15.130 1.00 87.25 95 PRO A CA 1
ATOM 743 C C . PRO A 1 95 ? -13.503 6.745 -15.041 1.00 87.25 95 PRO A C 1
ATOM 745 O O . PRO A 1 95 ? -14.062 7.305 -15.977 1.00 87.25 95 PRO A O 1
ATOM 748 N N . SER A 1 96 ? -14.173 6.369 -13.948 1.00 87.81 96 SER A N 1
ATOM 749 C CA . SER A 1 96 ? -15.597 6.658 -13.752 1.00 87.81 96 SER A CA 1
ATOM 750 C C . SER A 1 96 ? -15.856 8.057 -13.194 1.00 87.81 96 SER A C 1
ATOM 752 O O . SER A 1 96 ? -16.932 8.610 -13.415 1.00 87.81 96 SER A O 1
ATOM 754 N N . THR A 1 97 ? -14.887 8.633 -12.476 1.00 88.62 97 THR A N 1
ATOM 755 C CA . THR A 1 97 ? -15.043 9.938 -11.811 1.00 88.62 97 THR A CA 1
ATOM 756 C C . THR A 1 97 ? -14.107 11.017 -12.343 1.00 88.62 97 THR A C 1
ATOM 758 O O . THR A 1 97 ? -14.305 12.183 -12.008 1.00 88.62 97 THR A O 1
ATOM 761 N N . GLU A 1 98 ? -13.107 10.636 -13.144 1.00 89.00 98 GLU A N 1
ATOM 762 C CA . GLU A 1 98 ? -12.030 11.496 -13.654 1.00 89.00 98 GLU A CA 1
ATOM 763 C C . GLU A 1 98 ? -11.243 12.206 -12.538 1.00 89.00 98 GLU A C 1
ATOM 765 O O . GLU A 1 98 ? -10.645 13.261 -12.741 1.00 89.00 98 GLU A O 1
ATOM 770 N N . LYS A 1 99 ? -11.240 11.625 -11.334 1.00 90.69 99 LYS A N 1
ATOM 771 C CA . LYS A 1 99 ? -10.542 12.146 -10.157 1.00 90.69 99 LYS A CA 1
ATOM 772 C C . LYS A 1 99 ? -9.528 11.142 -9.642 1.00 90.69 99 LYS A C 1
ATOM 774 O O . LYS A 1 99 ? -9.711 9.933 -9.790 1.00 90.69 99 LYS A O 1
ATOM 779 N N . THR A 1 100 ? -8.492 11.650 -8.982 1.00 92.44 100 THR A N 1
ATOM 780 C CA . THR A 1 100 ? -7.546 10.820 -8.238 1.00 92.44 100 THR A CA 1
ATOM 781 C C . THR A 1 100 ? -8.293 10.030 -7.174 1.00 92.44 100 THR A C 1
ATOM 783 O O . THR A 1 100 ? -8.996 10.602 -6.338 1.00 92.44 100 THR A O 1
ATOM 786 N N . ARG A 1 101 ? -8.155 8.706 -7.212 1.00 94.12 101 ARG A N 1
ATOM 787 C CA . ARG A 1 101 ? -8.645 7.842 -6.145 1.00 94.12 101 ARG A CA 1
ATOM 788 C C . ARG A 1 101 ? -7.668 7.926 -4.986 1.00 94.12 101 ARG A C 1
ATOM 790 O O . ARG A 1 101 ? -6.489 7.629 -5.173 1.00 94.12 101 ARG A O 1
ATOM 797 N N . THR A 1 102 ? -8.172 8.261 -3.808 1.00 95.38 102 THR A N 1
ATOM 798 C CA . THR A 1 102 ? -7.398 8.201 -2.571 1.00 95.38 102 THR A CA 1
ATOM 799 C C . THR A 1 102 ? -7.998 7.195 -1.593 1.00 95.38 102 THR A C 1
ATOM 801 O O . THR A 1 102 ? -9.192 6.883 -1.654 1.00 95.38 102 THR A O 1
ATOM 804 N N . ILE A 1 103 ? -7.157 6.657 -0.713 1.00 96.00 103 ILE A N 1
ATOM 805 C CA . ILE A 1 103 ? -7.530 5.691 0.321 1.00 96.00 103 ILE A CA 1
ATOM 806 C C . ILE A 1 103 ? -7.045 6.151 1.705 1.00 96.00 103 ILE A C 1
ATOM 808 O O . ILE A 1 103 ? -6.001 6.809 1.822 1.00 96.00 103 ILE A O 1
ATOM 812 N N . PRO A 1 104 ? -7.762 5.783 2.781 1.00 96.06 104 PRO A N 1
ATOM 813 C CA . PRO A 1 104 ? -7.411 6.200 4.130 1.00 96.06 104 PRO A CA 1
ATOM 814 C C . PRO A 1 104 ? -6.107 5.575 4.630 1.00 96.06 104 PRO A C 1
ATOM 816 O O . PRO A 1 104 ? -5.652 4.542 4.124 1.00 96.06 104 PRO A O 1
ATOM 819 N N . LEU A 1 105 ? -5.509 6.197 5.649 1.00 94.62 105 LEU A N 1
ATOM 820 C CA . LEU A 1 105 ? -4.523 5.526 6.500 1.00 94.62 105 LEU A CA 1
ATOM 821 C C . LEU A 1 105 ? -5.221 4.377 7.226 1.00 94.62 105 LEU A C 1
ATOM 823 O O . LEU A 1 105 ? -6.326 4.560 7.716 1.00 94.62 105 LEU A O 1
ATOM 827 N N . GLU A 1 106 ? -4.609 3.200 7.264 1.00 93.62 106 GLU A N 1
ATOM 828 C CA . GLU A 1 106 ? -5.218 1.994 7.825 1.00 93.62 106 GLU A CA 1
ATOM 829 C C . GLU A 1 106 ? -4.210 1.327 8.758 1.00 93.62 106 GLU A C 1
ATOM 831 O O . GLU A 1 106 ? -3.171 0.839 8.315 1.00 93.62 106 GLU A O 1
ATOM 836 N N . ILE A 1 107 ? -4.502 1.342 10.060 1.00 93.31 107 ILE A N 1
ATOM 837 C CA . ILE A 1 107 ? -3.595 0.838 11.095 1.00 93.31 107 ILE A CA 1
ATOM 838 C C . ILE A 1 107 ? -4.327 -0.175 11.964 1.00 93.31 107 ILE A C 1
ATOM 840 O O . ILE A 1 107 ? -5.262 0.154 12.692 1.00 93.31 107 ILE A O 1
ATOM 844 N N . MET A 1 108 ? -3.860 -1.421 11.939 1.00 93.31 108 MET A N 1
ATOM 845 C CA . MET A 1 108 ? -4.326 -2.461 12.850 1.00 93.31 108 MET A CA 1
ATOM 846 C C . MET A 1 108 ? -3.442 -2.506 14.097 1.00 93.31 108 MET A C 1
ATOM 848 O O . MET A 1 108 ? -2.271 -2.882 14.016 1.00 93.31 108 MET A O 1
ATOM 852 N N . VAL A 1 109 ? -4.013 -2.167 15.251 1.00 92.50 109 VAL A N 1
ATOM 853 C CA . VAL A 1 109 ? -3.347 -2.274 16.557 1.00 92.50 109 VAL A CA 1
ATOM 854 C C . VAL A 1 109 ? -3.450 -3.707 17.084 1.00 92.50 109 VAL A C 1
ATOM 856 O O . VAL A 1 109 ? -4.453 -4.398 16.881 1.00 92.50 109 VAL A O 1
ATOM 859 N N . ASP A 1 110 ? -2.400 -4.191 17.742 1.00 90.00 110 ASP A N 1
ATOM 860 C CA . ASP A 1 110 ? -2.428 -5.504 18.373 1.00 90.00 110 ASP A CA 1
ATOM 861 C C . ASP A 1 110 ? -3.422 -5.541 19.546 1.00 90.00 110 ASP A C 1
ATOM 863 O O . ASP A 1 110 ? -3.538 -4.602 20.328 1.00 90.00 110 ASP A O 1
ATOM 867 N N . GLY A 1 111 ? -4.179 -6.631 19.647 1.00 88.56 111 GLY A N 1
ATOM 868 C CA . GLY A 1 111 ? -5.297 -6.767 20.586 1.00 88.56 111 GLY A CA 1
ATOM 869 C C . GLY A 1 111 ? -6.620 -6.122 20.145 1.00 88.56 111 GLY A C 1
ATOM 870 O O . GLY A 1 111 ? -7.667 -6.524 20.657 1.00 88.56 111 GLY A O 1
ATOM 871 N N . GLU A 1 112 ? -6.615 -5.210 19.169 1.00 90.56 112 GLU A N 1
ATOM 872 C CA . GLU A 1 112 ? -7.847 -4.619 18.637 1.00 90.56 112 GLU A CA 1
ATOM 873 C C . GLU A 1 112 ? -8.587 -5.561 17.678 1.00 90.56 112 GLU A C 1
ATOM 875 O O . GLU A 1 112 ? -8.022 -6.495 17.095 1.00 90.56 112 GLU A O 1
ATOM 880 N N . LYS A 1 113 ? -9.899 -5.336 17.538 1.00 89.31 113 LYS A N 1
ATOM 881 C CA . LYS A 1 113 ? -10.785 -6.174 16.705 1.00 89.31 113 LYS A CA 1
ATOM 882 C C . LYS A 1 113 ? -10.909 -5.696 15.260 1.00 89.31 113 LYS A C 1
ATOM 884 O O . LYS A 1 113 ? -11.291 -6.493 14.408 1.00 89.31 113 LYS A O 1
ATOM 889 N N . ALA A 1 114 ? -10.617 -4.427 15.003 1.00 92.62 114 ALA A N 1
ATOM 890 C CA . ALA A 1 114 ? -10.713 -3.794 13.695 1.00 92.62 114 ALA A CA 1
ATOM 891 C C . ALA A 1 114 ? -9.623 -2.716 13.559 1.00 92.62 114 ALA A C 1
ATOM 893 O O . ALA A 1 114 ? -9.185 -2.179 14.581 1.00 92.62 114 ALA A O 1
ATOM 894 N N . PRO A 1 115 ? -9.184 -2.403 12.330 1.00 93.81 115 PRO A N 1
ATOM 895 C CA . PRO A 1 115 ? -8.218 -1.345 12.089 1.00 93.81 115 PRO A CA 1
ATOM 896 C C . PRO A 1 115 ? -8.827 0.040 12.325 1.00 93.81 115 PRO A C 1
ATOM 898 O O . PRO A 1 115 ? -10.031 0.261 12.171 1.00 93.81 115 PRO A O 1
ATOM 901 N N . VAL A 1 116 ? -7.958 0.976 12.684 1.00 93.88 116 VAL A N 1
ATOM 902 C CA . VAL A 1 116 ? -8.248 2.405 12.729 1.00 93.88 116 VAL A CA 1
ATOM 903 C C . VAL A 1 116 ? -8.026 2.989 11.338 1.00 93.88 116 VAL A C 1
ATOM 905 O O . VAL A 1 116 ? -7.058 2.636 10.660 1.00 93.88 116 VAL A O 1
ATOM 908 N N . TYR A 1 117 ? -8.923 3.886 10.933 1.00 94.31 117 TYR A N 1
ATOM 909 C CA . TYR A 1 117 ? -8.891 4.563 9.647 1.00 94.31 117 TYR A CA 1
ATOM 910 C C . TYR A 1 117 ? -8.635 6.063 9.798 1.00 94.31 117 TYR A C 1
ATOM 912 O O . TYR A 1 117 ? -9.213 6.707 10.669 1.00 94.31 117 TYR A O 1
ATOM 920 N N . GLY A 1 118 ? -7.791 6.612 8.926 1.00 93.88 118 GLY A N 1
ATOM 921 C CA . GLY A 1 118 ? -7.583 8.048 8.728 1.00 93.88 118 GLY A CA 1
ATOM 922 C C . GLY A 1 118 ? -6.899 8.811 9.860 1.00 93.88 118 GLY A C 1
ATOM 923 O O . GLY A 1 118 ? -6.767 10.031 9.771 1.00 93.88 118 GLY A O 1
ATOM 924 N N . SER A 1 119 ? -6.419 8.114 10.887 1.00 91.75 119 SER A N 1
ATOM 925 C CA . SER A 1 119 ? -5.701 8.717 12.009 1.00 91.75 119 SER A CA 1
ATOM 926 C C . SER A 1 119 ? -4.437 7.945 12.346 1.00 91.75 119 SER A C 1
ATOM 928 O O . SER A 1 119 ? -4.393 6.719 12.213 1.00 91.75 119 SER A O 1
ATOM 930 N N . THR A 1 120 ? -3.420 8.670 12.798 1.00 89.88 120 THR A N 1
ATOM 931 C CA . THR A 1 120 ? -2.186 8.078 13.329 1.00 89.88 120 THR A CA 1
ATOM 932 C C . THR A 1 120 ? -2.392 7.595 14.763 1.00 89.88 120 THR A C 1
ATOM 934 O O . THR A 1 120 ? -3.337 7.996 15.452 1.00 89.88 120 THR A O 1
ATOM 937 N N . LEU A 1 121 ? -1.493 6.746 15.265 1.00 89.38 121 LEU A N 1
ATOM 938 C CA . LEU A 1 121 ? -1.541 6.342 16.672 1.00 89.38 121 LEU A CA 1
ATOM 939 C C . LEU A 1 121 ? -1.234 7.521 17.600 1.00 89.38 121 LEU A C 1
ATOM 941 O O . LEU A 1 121 ? -1.770 7.590 18.707 1.00 89.38 121 LEU A O 1
ATOM 945 N N . GLU A 1 122 ? -0.421 8.473 17.144 1.00 87.12 122 GLU A N 1
ATOM 946 C CA . GLU A 1 122 ? -0.096 9.691 17.887 1.00 87.12 122 GLU A CA 1
ATOM 947 C C . GLU A 1 122 ? -1.309 10.608 18.075 1.00 87.12 122 GLU A C 1
ATOM 949 O O . GLU A 1 122 ? -1.549 11.078 19.188 1.00 87.12 122 GLU A O 1
ATOM 954 N N . GLU A 1 123 ? -2.101 10.821 17.019 1.00 88.06 123 GLU A N 1
ATOM 955 C CA . GLU A 1 123 ? -3.342 11.611 17.059 1.00 88.06 123 GLU A CA 1
ATOM 956 C C . GLU A 1 123 ? -4.373 11.010 18.024 1.00 88.06 123 GLU A C 1
ATOM 958 O O . GLU A 1 123 ? -5.133 11.733 18.669 1.00 88.06 123 GLU A O 1
ATOM 963 N N . LEU A 1 124 ? -4.363 9.683 18.168 1.00 88.56 124 LEU A N 1
ATOM 964 C CA . LEU A 1 124 ? -5.233 8.943 19.084 1.00 88.56 124 LEU A CA 1
ATOM 965 C C . LEU A 1 124 ? -4.672 8.842 20.510 1.00 88.56 124 LEU A C 1
ATOM 967 O O . LEU A 1 124 ? -5.312 8.260 21.387 1.00 88.56 124 LEU A O 1
ATOM 971 N N . GLY A 1 125 ? -3.477 9.384 20.763 1.00 89.62 125 GLY A N 1
ATOM 972 C CA . GLY A 1 125 ? -2.800 9.297 22.058 1.00 89.62 125 GLY A CA 1
ATOM 973 C C . GLY A 1 125 ? -2.270 7.897 22.400 1.00 89.62 125 GLY A C 1
ATOM 974 O O . GLY A 1 125 ? -1.976 7.608 23.563 1.00 89.62 125 GLY A O 1
ATOM 975 N N . LEU A 1 126 ? -2.135 7.015 21.408 1.00 86.56 126 LEU A N 1
ATOM 976 C CA . LEU A 1 126 ? -1.734 5.612 21.533 1.00 86.56 126 LEU A CA 1
ATOM 977 C C . LEU A 1 126 ? -0.224 5.400 21.315 1.00 86.56 126 LEU A C 1
ATOM 979 O O . LEU A 1 126 ? 0.197 4.450 20.665 1.00 86.56 126 LEU A O 1
ATOM 983 N N . TYR A 1 127 ? 0.622 6.227 21.931 1.00 80.56 127 TYR A N 1
ATOM 984 C CA . TYR A 1 127 ? 2.086 6.233 21.726 1.00 80.56 127 TYR A CA 1
ATOM 985 C C . TYR A 1 127 ? 2.827 4.923 22.059 1.00 80.56 127 TYR A C 1
ATOM 987 O O . TYR A 1 127 ? 3.999 4.766 21.729 1.00 80.56 127 TYR A O 1
ATOM 995 N N . LYS A 1 128 ? 2.189 4.010 22.798 1.00 83.19 128 LYS A N 1
ATOM 996 C CA . LYS A 1 128 ? 2.765 2.712 23.199 1.00 83.19 128 LYS A CA 1
ATOM 997 C C . LYS A 1 128 ? 2.088 1.525 22.520 1.00 83.19 128 LYS A C 1
ATOM 999 O O . LYS A 1 128 ? 2.429 0.386 22.834 1.00 83.19 128 LYS A O 1
ATOM 1004 N N . ALA A 1 129 ? 1.097 1.777 21.668 1.00 86.50 129 ALA A N 1
ATOM 1005 C CA . ALA A 1 129 ? 0.422 0.717 20.946 1.00 86.50 129 ALA A CA 1
ATOM 1006 C C . ALA A 1 129 ? 1.392 0.075 19.947 1.00 86.50 129 ALA A C 1
ATOM 1008 O O . ALA A 1 129 ? 2.224 0.748 19.341 1.00 86.50 129 ALA A O 1
ATOM 1009 N N . GLN A 1 130 ? 1.288 -1.242 19.793 1.00 86.75 130 GLN A N 1
ATOM 1010 C CA . GLN A 1 130 ? 2.021 -1.982 18.773 1.00 86.75 130 GLN A CA 1
ATOM 1011 C C . GLN A 1 130 ? 1.079 -2.285 17.617 1.00 86.75 130 GLN A C 1
ATOM 1013 O O . GLN A 1 130 ? -0.086 -2.616 17.834 1.00 86.75 130 GLN A O 1
ATOM 1018 N N . THR A 1 131 ? 1.574 -2.176 16.391 1.00 89.06 131 THR A N 1
ATOM 1019 C CA . THR A 1 131 ? 0.810 -2.511 15.189 1.00 89.06 131 THR A CA 1
ATOM 1020 C C . THR A 1 131 ? 0.998 -3.978 14.825 1.00 89.06 131 THR A C 1
ATOM 1022 O O . THR A 1 131 ? 2.057 -4.564 15.046 1.00 89.06 131 THR A O 1
ATOM 1025 N N . LYS A 1 132 ? -0.036 -4.594 14.240 1.00 88.69 132 LYS A N 1
ATOM 1026 C CA . LYS A 1 132 ? 0.059 -5.966 13.713 1.00 88.69 132 LYS A CA 1
ATOM 1027 C C . LYS A 1 132 ? 0.937 -6.059 12.472 1.00 88.69 132 LYS A C 1
ATOM 1029 O O . LYS A 1 132 ? 1.461 -7.131 12.181 1.00 88.69 132 LYS A O 1
ATOM 1034 N N . LEU A 1 133 ? 1.076 -4.950 11.752 1.00 86.00 133 LEU A N 1
ATOM 1035 C CA . LEU A 1 133 ? 1.945 -4.802 10.591 1.00 86.00 133 LEU A CA 1
ATOM 1036 C C . LEU A 1 133 ? 2.995 -3.721 10.895 1.00 86.00 133 LEU A C 1
ATOM 1038 O O . LEU A 1 133 ? 2.836 -2.583 10.456 1.00 86.00 133 LEU A O 1
ATOM 1042 N N . PRO A 1 134 ? 4.036 -4.036 11.686 1.00 79.81 134 PRO A N 1
ATOM 1043 C CA . PRO A 1 134 ? 5.069 -3.063 12.004 1.00 79.81 134 PRO A CA 1
ATOM 1044 C C . PRO A 1 134 ? 5.929 -2.764 10.773 1.00 79.81 134 PRO A C 1
ATOM 1046 O O . PRO A 1 134 ? 6.405 -3.664 10.073 1.00 79.81 134 PRO A O 1
ATOM 1049 N N . PHE A 1 135 ? 6.166 -1.477 10.526 1.00 74.19 135 PHE A N 1
ATOM 1050 C CA . PHE A 1 135 ? 6.958 -1.005 9.390 1.00 74.19 135 PHE A CA 1
ATOM 1051 C C . PHE A 1 135 ? 8.462 -0.963 9.712 1.00 74.19 135 PHE A C 1
ATOM 1053 O O . PHE A 1 135 ? 9.135 0.049 9.550 1.00 74.19 135 PHE A O 1
ATOM 1060 N N . ASN A 1 136 ? 8.990 -2.071 10.233 1.00 69.44 136 ASN A N 1
ATOM 1061 C CA . ASN A 1 136 ? 10.408 -2.226 10.577 1.00 69.44 136 ASN A CA 1
ATOM 1062 C C . ASN A 1 136 ? 11.038 -3.509 10.013 1.00 69.44 136 ASN A C 1
ATOM 1064 O O . ASN A 1 136 ? 12.260 -3.643 10.036 1.00 69.44 136 ASN A O 1
ATOM 1068 N N . ALA A 1 137 ? 10.228 -4.437 9.497 1.00 66.69 137 ALA A N 1
ATOM 1069 C CA . ALA A 1 137 ? 10.718 -5.672 8.908 1.00 66.69 137 ALA A CA 1
ATOM 1070 C C . ALA A 1 137 ? 11.212 -5.456 7.467 1.00 66.69 137 ALA A C 1
ATOM 1072 O O . ALA A 1 137 ? 10.632 -4.706 6.678 1.00 66.69 137 ALA A O 1
ATOM 1073 N N . PHE A 1 138 ? 12.300 -6.143 7.118 1.00 70.44 138 PHE A N 1
ATOM 1074 C CA . PHE A 1 138 ? 12.811 -6.181 5.749 1.00 70.44 138 PHE A CA 1
ATOM 1075 C C . PHE A 1 138 ? 11.740 -6.709 4.782 1.00 70.44 138 PHE A C 1
ATOM 1077 O O . PHE A 1 138 ? 11.127 -7.747 5.036 1.00 70.44 138 PHE A O 1
ATOM 1084 N N . GLY A 1 139 ? 11.542 -6.010 3.661 1.00 75.25 139 GLY A N 1
ATOM 1085 C CA . GLY A 1 139 ? 10.555 -6.391 2.649 1.00 75.25 139 GLY A CA 1
ATOM 1086 C C . GLY A 1 139 ? 9.108 -6.011 2.978 1.00 75.25 1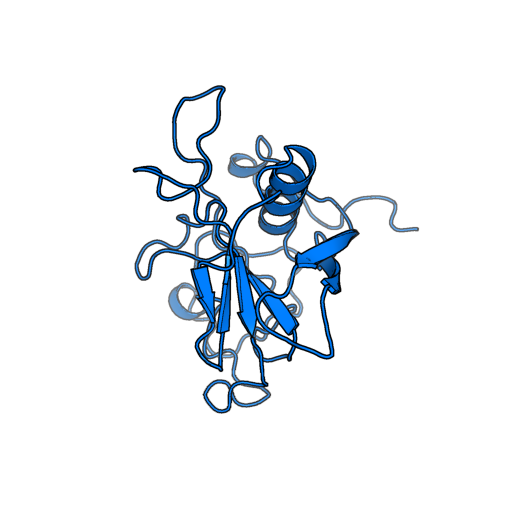39 GLY A C 1
ATOM 1087 O O . GLY A 1 139 ? 8.220 -6.349 2.197 1.00 75.25 139 GLY A O 1
ATOM 1088 N N . THR A 1 140 ? 8.845 -5.296 4.081 1.00 82.69 140 THR A N 1
ATOM 1089 C CA . THR A 1 140 ? 7.515 -4.719 4.317 1.00 82.69 140 THR A CA 1
ATOM 1090 C C . THR A 1 140 ? 7.206 -3.684 3.242 1.00 82.69 140 THR A C 1
ATOM 1092 O O . THR A 1 140 ? 8.008 -2.784 2.987 1.00 82.69 140 THR A O 1
ATOM 1095 N N . MET A 1 141 ? 6.031 -3.818 2.630 1.00 90.06 141 MET A N 1
ATOM 1096 C CA . MET A 1 141 ? 5.510 -2.909 1.615 1.00 90.06 141 MET A CA 1
ATOM 1097 C C . MET A 1 141 ? 4.395 -2.044 2.211 1.00 90.06 141 MET A C 1
ATOM 1099 O O . MET A 1 141 ? 3.514 -2.561 2.898 1.00 90.06 141 MET A O 1
ATOM 1103 N N . ALA A 1 142 ? 4.423 -0.747 1.926 1.00 91.50 142 ALA A N 1
ATOM 1104 C CA . ALA A 1 142 ? 3.409 0.227 2.321 1.00 91.50 142 ALA A CA 1
ATOM 1105 C C . ALA A 1 142 ? 2.992 1.097 1.127 1.00 91.50 142 ALA A C 1
ATOM 1107 O O . ALA A 1 142 ? 3.671 1.130 0.098 1.00 91.50 142 ALA A O 1
ATOM 1108 N N . MET A 1 143 ? 1.859 1.792 1.255 1.00 93.62 143 MET A N 1
ATOM 1109 C CA . MET A 1 143 ? 1.432 2.797 0.278 1.00 93.62 143 MET A CA 1
ATOM 1110 C C . MET A 1 143 ? 1.962 4.170 0.666 1.00 93.62 143 MET A C 1
ATOM 1112 O O . MET A 1 143 ? 1.832 4.568 1.823 1.00 93.62 143 MET A O 1
ATOM 1116 N N . ALA A 1 144 ? 2.525 4.885 -0.306 1.00 92.44 144 ALA A N 1
ATOM 1117 C CA . ALA A 1 144 ? 3.013 6.243 -0.107 1.00 92.44 144 ALA A CA 1
ATOM 1118 C C . ALA A 1 144 ? 1.846 7.215 0.101 1.00 92.44 144 ALA A C 1
ATOM 1120 O O . ALA A 1 144 ? 0.754 7.027 -0.445 1.00 92.44 144 ALA A O 1
ATOM 1121 N N . ARG A 1 145 ? 2.093 8.240 0.916 1.00 92.75 145 ARG A N 1
ATOM 1122 C CA . ARG A 1 145 ? 1.128 9.258 1.342 1.00 92.75 145 ARG A CA 1
ATOM 1123 C C . ARG A 1 145 ? 1.806 10.618 1.383 1.00 92.75 145 ARG A C 1
ATOM 1125 O O . ARG A 1 145 ? 3.020 10.704 1.556 1.00 92.75 145 ARG A O 1
ATOM 1132 N N . ASP A 1 146 ? 0.998 11.663 1.320 1.00 89.25 146 ASP A N 1
ATOM 1133 C CA . ASP A 1 146 ? 1.431 13.019 1.617 1.00 89.25 146 ASP A CA 1
ATOM 1134 C C . ASP A 1 146 ? 1.772 13.182 3.107 1.00 89.25 146 ASP A C 1
ATOM 1136 O O . ASP A 1 146 ? 1.094 12.674 4.012 1.00 89.25 146 ASP A O 1
ATOM 1140 N N . GLU A 1 147 ? 2.810 13.972 3.375 1.00 83.62 147 GLU A N 1
ATOM 1141 C CA . GLU A 1 147 ? 3.370 14.192 4.717 1.00 83.62 147 GLU A CA 1
ATOM 1142 C C . GLU A 1 147 ? 2.366 14.782 5.718 1.00 83.62 147 GLU A C 1
ATOM 1144 O O . GLU A 1 147 ? 2.507 14.575 6.920 1.00 83.62 147 GLU A O 1
ATOM 1149 N N . PHE A 1 148 ? 1.319 15.464 5.245 1.00 85.69 148 PHE A N 1
ATOM 1150 C CA . PHE A 1 148 ? 0.336 16.137 6.103 1.00 85.69 148 PHE A CA 1
ATOM 1151 C C . PHE A 1 148 ? -1.111 15.682 5.880 1.00 85.69 148 PHE A C 1
ATOM 1153 O O . PHE A 1 148 ? -2.005 16.198 6.542 1.00 85.69 148 PHE A O 1
ATOM 1160 N N . GLU A 1 149 ? -1.352 14.698 5.008 1.00 91.75 149 GLU A N 1
ATOM 1161 C CA . GLU A 1 149 ? -2.697 14.185 4.720 1.00 91.75 149 GLU A CA 1
ATOM 1162 C C . GLU A 1 149 ? -2.725 12.659 4.848 1.00 91.75 149 GLU A C 1
ATOM 1164 O O . GLU A 1 149 ? -2.164 11.935 4.025 1.00 91.75 149 GLU A O 1
ATOM 1169 N N . ASN A 1 150 ? -3.393 12.157 5.889 1.00 92.31 150 ASN A N 1
ATOM 1170 C CA . ASN A 1 150 ? -3.452 10.725 6.186 1.00 92.31 150 ASN A CA 1
ATOM 1171 C C . ASN A 1 150 ? -4.215 9.952 5.092 1.00 92.31 150 ASN A C 1
ATOM 1173 O O . ASN A 1 150 ? -3.884 8.800 4.802 1.00 92.31 150 ASN A O 1
ATOM 1177 N N . ASN A 1 151 ? -5.197 10.582 4.442 1.00 94.69 151 ASN A N 1
ATOM 1178 C CA . ASN A 1 151 ? -6.101 9.946 3.480 1.00 94.69 151 ASN A CA 1
ATOM 1179 C C . ASN A 1 151 ? -5.724 10.215 2.012 1.00 94.69 151 ASN A C 1
ATOM 1181 O O . ASN A 1 151 ? -6.597 10.268 1.145 1.00 94.69 151 ASN A O 1
ATOM 1185 N N . SER A 1 152 ? -4.429 10.402 1.741 1.00 94.44 152 SER A N 1
ATOM 1186 C CA . SER A 1 152 ? -3.879 10.784 0.428 1.00 94.44 152 SER A CA 1
ATOM 1187 C C . SER A 1 152 ? -3.365 9.619 -0.424 1.00 94.44 152 SER A C 1
ATOM 1189 O O . SER A 1 152 ? -3.182 9.801 -1.626 1.00 94.44 152 SER A O 1
ATOM 1191 N N . ALA A 1 153 ? -3.136 8.426 0.144 1.00 95.12 153 ALA A N 1
ATOM 1192 C CA . ALA A 1 153 ? -2.542 7.320 -0.617 1.00 95.12 153 ALA A CA 1
ATOM 1193 C C . ALA A 1 153 ? -3.370 6.993 -1.859 1.00 95.12 153 ALA A C 1
ATOM 1195 O O . ALA A 1 153 ? -4.593 6.908 -1.781 1.00 95.12 153 ALA A O 1
ATOM 1196 N N . SER A 1 154 ? -2.699 6.760 -2.986 1.00 96.25 154 SER A N 1
ATOM 1197 C CA . SER A 1 154 ? -3.355 6.466 -4.260 1.00 96.25 154 SER A CA 1
ATOM 1198 C C . SER A 1 154 ? -2.794 5.202 -4.904 1.00 96.25 154 SER A C 1
ATOM 1200 O O . SER A 1 154 ? -3.325 4.120 -4.674 1.00 96.25 154 SER A O 1
ATOM 1202 N N . SER A 1 155 ? -1.715 5.307 -5.679 1.00 95.88 155 SER A N 1
ATOM 1203 C CA . SER A 1 155 ? -1.137 4.184 -6.429 1.00 95.88 155 SER A CA 1
ATOM 1204 C C . SER A 1 155 ? 0.308 3.872 -6.071 1.00 95.88 155 SER A C 1
ATOM 1206 O O . SER A 1 155 ? 0.770 2.761 -6.327 1.00 95.88 155 SER A O 1
ATOM 1208 N N . GLN A 1 156 ? 1.017 4.825 -5.476 1.00 95.44 156 GLN A N 1
ATOM 1209 C CA . GLN A 1 156 ? 2.426 4.676 -5.157 1.00 95.44 156 GLN A CA 1
ATOM 1210 C C . GLN A 1 156 ? 2.630 3.716 -3.977 1.00 95.44 156 GLN A C 1
ATOM 1212 O O . GLN A 1 156 ? 1.969 3.822 -2.943 1.00 95.44 156 GLN A O 1
ATOM 1217 N N . VAL A 1 157 ? 3.558 2.776 -4.136 1.00 94.06 157 VAL A N 1
ATOM 1218 C CA . VAL A 1 157 ? 3.961 1.794 -3.125 1.00 94.06 157 VAL A CA 1
ATOM 1219 C C . VAL A 1 157 ? 5.460 1.849 -2.912 1.00 94.06 157 VAL A C 1
ATOM 1221 O O . VAL A 1 157 ? 6.224 2.122 -3.837 1.00 94.06 157 VAL A O 1
ATOM 1224 N N . PHE A 1 158 ? 5.887 1.552 -1.694 1.00 91.50 158 PHE A N 1
ATOM 1225 C CA . PHE A 1 158 ? 7.295 1.492 -1.353 1.00 91.50 158 PHE A CA 1
ATOM 1226 C C . PHE A 1 158 ? 7.595 0.356 -0.385 1.00 91.50 158 PHE A C 1
ATOM 1228 O O . PHE A 1 158 ? 6.728 -0.082 0.369 1.00 91.50 158 PHE A O 1
ATOM 1235 N N . TRP A 1 159 ? 8.832 -0.130 -0.406 1.00 88.25 159 TRP A N 1
ATOM 1236 C CA . TRP A 1 159 ? 9.312 -1.149 0.521 1.00 88.25 159 TRP A CA 1
ATOM 1237 C C . TRP A 1 159 ? 10.736 -0.867 0.983 1.00 88.25 159 TRP A C 1
ATOM 1239 O O . TRP A 1 159 ? 11.528 -0.221 0.289 1.00 88.25 159 TRP A O 1
ATOM 1249 N N . LEU A 1 160 ? 11.060 -1.358 2.180 1.00 79.50 160 LEU A N 1
ATOM 1250 C CA . LEU A 1 160 ? 12.371 -1.162 2.794 1.00 79.50 160 LEU A CA 1
ATOM 1251 C C . LEU A 1 160 ? 13.373 -2.243 2.370 1.00 79.50 160 LEU A C 1
ATOM 1253 O O . LEU A 1 160 ? 13.080 -3.440 2.407 1.00 79.50 160 LEU A O 1
ATOM 1257 N N . LEU A 1 161 ? 14.587 -1.806 2.019 1.00 71.56 161 LEU A N 1
ATOM 1258 C CA . LEU A 1 161 ? 15.715 -2.656 1.605 1.00 71.56 161 LEU A CA 1
ATOM 1259 C C . LEU A 1 161 ? 16.569 -3.179 2.770 1.00 71.56 161 LEU A C 1
ATOM 1261 O O . LEU A 1 161 ? 17.450 -4.012 2.571 1.00 71.56 161 LEU A O 1
ATOM 1265 N N . LYS A 1 162 ? 16.348 -2.691 3.988 1.00 64.38 162 LYS A N 1
ATOM 1266 C CA . LYS A 1 162 ? 17.019 -3.144 5.212 1.00 64.38 162 LYS A CA 1
ATOM 1267 C C . LYS A 1 162 ? 16.096 -2.851 6.392 1.00 64.38 162 LYS A C 1
ATOM 1269 O O . LYS A 1 162 ? 15.286 -1.929 6.305 1.00 64.38 162 LYS A O 1
ATOM 1274 N N . GLU A 1 163 ? 16.241 -3.587 7.494 1.00 54.19 163 GLU A N 1
ATOM 1275 C CA . GLU A 1 163 ? 15.750 -3.102 8.789 1.00 54.19 163 GLU A CA 1
ATOM 1276 C C . GLU A 1 163 ? 16.328 -1.701 9.013 1.00 54.19 163 GLU A C 1
ATOM 1278 O O . GLU A 1 163 ? 17.551 -1.511 9.036 1.00 54.19 163 GLU A O 1
ATOM 1283 N N . SER A 1 164 ? 15.452 -0.703 9.075 1.00 51.94 164 SER A N 1
ATOM 1284 C CA . SER A 1 164 ? 15.880 0.674 9.266 1.00 51.94 164 SER A CA 1
ATOM 1285 C C . SER A 1 164 ? 16.395 0.822 10.696 1.00 51.94 164 SER A C 1
ATOM 1287 O O . SER A 1 164 ? 15.660 0.610 11.657 1.00 51.94 164 SER A O 1
ATOM 1289 N N . GLU A 1 165 ? 17.662 1.212 10.858 1.00 47.25 165 GLU A N 1
ATOM 1290 C CA . GLU A 1 165 ? 18.239 1.537 12.174 1.00 47.25 165 GLU A CA 1
ATOM 1291 C C . GLU A 1 165 ? 17.524 2.737 12.829 1.00 47.25 165 GLU A C 1
ATOM 1293 O O . GLU A 1 165 ? 17.595 2.915 14.044 1.00 47.25 165 GLU A O 1
ATOM 1298 N N . LEU A 1 166 ? 16.785 3.525 12.033 1.00 49.38 166 LEU A N 1
ATOM 1299 C CA . LEU A 1 166 ? 15.922 4.616 12.491 1.00 49.38 166 LEU A CA 1
ATOM 1300 C C . LEU A 1 166 ? 14.577 4.124 13.058 1.00 49.38 166 LEU A C 1
ATOM 1302 O O . LEU A 1 166 ? 13.875 4.906 13.691 1.00 49.38 166 LEU A O 1
ATOM 1306 N N . THR A 1 167 ? 14.229 2.844 12.884 1.00 50.56 167 THR A N 1
ATOM 1307 C CA . THR A 1 167 ? 13.067 2.186 13.503 1.00 50.56 167 THR A CA 1
ATOM 1308 C C . THR A 1 167 ? 13.547 1.000 14.350 1.00 50.56 167 THR A C 1
ATOM 1310 O O . THR A 1 167 ? 13.510 -0.144 13.887 1.00 50.56 167 THR A O 1
ATOM 1313 N N . PRO A 1 168 ? 14.041 1.231 15.583 1.00 45.94 168 PRO A N 1
ATOM 1314 C CA . PRO A 1 168 ? 14.466 0.158 16.471 1.00 45.94 168 PRO A CA 1
ATOM 1315 C C . PRO A 1 168 ? 13.377 -0.907 16.605 1.00 45.94 168 PRO A C 1
ATOM 1317 O O . PRO A 1 168 ? 12.187 -0.597 16.711 1.00 45.94 168 PRO A O 1
ATOM 1320 N N . SER A 1 169 ? 13.782 -2.174 16.639 1.00 43.88 169 SER A N 1
ATOM 1321 C CA . SER A 1 169 ? 12.894 -3.299 16.923 1.00 43.88 169 SER A CA 1
ATOM 1322 C C . SER A 1 169 ? 12.149 -3.010 18.236 1.00 43.88 169 SER A C 1
ATOM 1324 O O . SER A 1 169 ? 12.783 -2.829 19.275 1.00 43.88 169 SER A O 1
ATOM 1326 N N . ASN A 1 170 ? 10.812 -2.943 18.176 1.00 43.81 170 ASN A N 1
ATOM 1327 C CA . ASN A 1 170 ? 9.857 -2.560 19.239 1.00 43.81 170 ASN A CA 1
ATOM 1328 C C . ASN A 1 170 ? 9.432 -1.082 19.331 1.00 43.81 170 ASN A C 1
ATOM 1330 O O . ASN A 1 170 ? 8.625 -0.766 20.206 1.00 43.81 170 ASN A O 1
ATOM 1334 N N . ALA A 1 171 ? 9.897 -0.193 18.452 1.00 48.06 171 ALA A N 1
ATOM 1335 C CA . ALA A 1 171 ? 9.401 1.179 18.373 1.00 48.06 171 ALA A CA 1
ATOM 1336 C C . ALA A 1 171 ? 8.686 1.400 17.030 1.00 48.06 171 ALA A C 1
ATOM 1338 O O . ALA A 1 171 ? 9.315 1.404 15.973 1.00 48.06 171 ALA A O 1
ATOM 1339 N N . ASN A 1 172 ? 7.363 1.576 17.069 1.00 51.25 172 ASN A N 1
ATOM 1340 C CA . ASN A 1 172 ? 6.572 1.970 15.904 1.00 51.25 172 ASN A CA 1
ATOM 1341 C C . ASN A 1 172 ? 6.734 3.488 15.695 1.00 51.25 172 ASN A C 1
ATOM 1343 O O . ASN A 1 172 ? 5.841 4.258 16.016 1.00 51.25 172 ASN A O 1
ATOM 1347 N N . ILE A 1 173 ? 7.936 3.924 15.294 1.00 49.00 173 ILE A N 1
ATOM 1348 C CA . ILE A 1 173 ? 8.279 5.357 15.150 1.00 49.00 173 ILE A CA 1
ATOM 1349 C C . ILE A 1 173 ? 7.674 5.942 13.867 1.00 49.00 173 ILE A C 1
ATOM 1351 O O . ILE A 1 173 ? 7.450 7.142 13.769 1.00 49.00 173 ILE A O 1
ATOM 1355 N N . LEU A 1 174 ? 7.404 5.086 12.883 1.00 54.34 174 LEU A N 1
ATOM 1356 C CA . LEU A 1 174 ? 6.804 5.457 11.614 1.00 54.34 174 LEU A CA 1
ATOM 1357 C C . LEU A 1 174 ? 5.528 4.636 11.470 1.00 54.34 174 LEU A C 1
ATOM 1359 O O . LEU A 1 174 ? 5.592 3.422 11.281 1.00 54.34 174 LEU A O 1
ATOM 1363 N N . ASP A 1 175 ? 4.372 5.290 11.536 1.00 56.44 175 ASP A N 1
ATOM 1364 C CA . ASP A 1 175 ? 3.056 4.695 11.257 1.00 56.44 175 ASP A CA 1
ATOM 1365 C C . ASP A 1 175 ? 2.884 4.346 9.754 1.00 56.44 175 ASP A C 1
ATOM 1367 O O . ASP A 1 175 ? 1.787 4.403 9.203 1.00 56.44 175 ASP A O 1
ATOM 1371 N N . GLY A 1 176 ? 3.979 4.004 9.062 1.00 52.06 176 GLY A N 1
ATOM 1372 C CA . GLY A 1 176 ? 4.009 3.743 7.623 1.00 52.06 176 GLY A CA 1
ATOM 1373 C C . GLY A 1 176 ? 3.830 4.993 6.755 1.00 52.06 176 GLY A C 1
ATOM 1374 O O . GLY A 1 176 ? 3.309 4.868 5.648 1.00 52.06 176 GLY A O 1
ATOM 1375 N N . ARG A 1 177 ? 4.221 6.172 7.260 1.00 49.28 177 ARG A N 1
ATOM 1376 C CA . ARG A 1 177 ? 4.366 7.414 6.481 1.00 49.28 177 ARG A CA 1
ATOM 1377 C C . ARG A 1 177 ? 5.770 7.538 5.906 1.00 49.28 177 ARG A C 1
ATOM 1379 O O . ARG A 1 177 ? 6.721 7.126 6.611 1.00 49.28 177 ARG A O 1
#

Organism: NCBI:txid34289

Foldseek 3Di:
DPPAQLDDDDPVQPPAQWDSAKDKDWDKDADPPDPPDGIDIDIDMQGRSQPGRFSRQQVVCVVVCQQPPWDFPDDDQWKTKTFQDPDPDRADQDPVPRHFDWAWLWWAWPPDRGTDTNDDCVRVVNQQTDTPQQQQDAFRKDFDADPPGRGGGHGMMMGTHHRDPVQPDRGSPDSRD

Secondary structure (DSSP, 8-state):
--SS-SSPPPGGGTTS----SEEEEEEEEEPSS-TT-SEEEEEEEEETTT-HHHHHHHHHHHHTTTTTT----EE-SSEEEE---SSS-SSPEETTTTEE--B--EE-BTT-SS-EES--TTTTT-TTPPBSS-TTSTT-EEE---TT-TT-B-S-EEEESS--TTS-TT----S--

Sequence (177 aa):
MVDSFPYEVPEEYRSMPLLKGRAAVDMKVKVKDNPNLEECVFHIVLDGYNAPVTAGNFVDLVQRHFYDGMEIQRADGFVVQTGDPEGPAEGFIDPSTEKTRTIPLEIMVDGEKAPVYGSTLEELGLYKAQTKLPFNAFGTMAMARDEFENNSASSQVFWLLKESELTPSNANILDGR

InterPro domains:
  IPR002130 Cyclophilin-type peptidyl-prolyl cis-trans isomerase domain [PF00160] (42-164)
  IPR002130 Cyclophilin-type peptidyl-prolyl cis-trans isomerase domain [PS50072] (44-177)
  IPR029000 Cyclophilin-like domain superfamily [G3DSA:2.40.100.10] (28-177)
  IPR029000 Cyclophilin-like domain superfamily [SSF50891] (42-168)
  IPR044665 Cyclophilin-type peptidyl-prolyl cis-trans isomerase, E. coli cyclophilin A-like [PTHR43246] (1-177)

pLDDT: mean 86.04, std 13.54, range [43.81, 97.56]

Radius of gyration: 16.6 Å; chains: 1; bounding box: 45×38×41 Å